Protein AF-A0A7R9DJ87-F1 (afdb_monomer_lite)

Secondary structure (DSSP, 8-state):
--SB--STTSPPTTSPPPPPSSPPPGGGB--------

Sequence (37 aa):
MGISRDHWHKRRATGGKRKPLRKKRKFELGRPAANTK

Organism: Timema cristinae (NCBI:txid61476)

Radius of gyration: 13.01 Å; chains: 1; bounding box: 26×14×40 Å

InterPro domains:
  IPR001047 Small ribosomal subunit protein eS8 [PTHR10394] (1-37)
  IPR018283 Small ribosomal subunit protein eS8, conserved site [PS01193] (11-30)
  IPR022309 Ribosomal protein eS8/ribosomal biogenesis NSA2 [PF01201] (5-37)

pLDDT: mean 88.92, std 5.75, range [62.5, 96.06]

Structure (mmCIF, N/CA/C/O backbone):
data_AF-A0A7R9DJ87-F1
#
_entry.id   AF-A0A7R9DJ87-F1
#
loop_
_atom_site.group_PDB
_atom_site.id
_atom_site.type_symbol
_atom_site.label_atom_id
_atom_site.label_alt_id
_atom_site.label_comp_id
_atom_site.label_asym_id
_atom_site.label_entity_id
_atom_site.label_se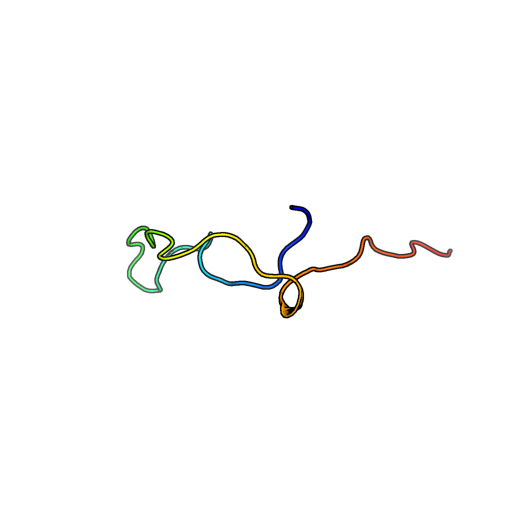q_id
_atom_site.pdbx_PDB_ins_code
_atom_site.Cartn_x
_atom_site.Cartn_y
_atom_site.Cartn_z
_atom_site.occupancy
_atom_site.B_iso_or_equiv
_atom_site.auth_seq_id
_atom_site.auth_comp_id
_atom_site.auth_asym_id
_atom_site.auth_atom_id
_atom_site.pdbx_PDB_model_num
ATOM 1 N N . MET A 1 1 ? 10.824 5.156 1.068 1.00 62.50 1 MET A N 1
ATOM 2 C CA . MET A 1 1 ? 9.382 5.464 1.128 1.00 62.50 1 MET A CA 1
ATOM 3 C C . MET A 1 1 ? 8.853 5.419 -0.295 1.00 62.50 1 MET A C 1
ATOM 5 O O . MET A 1 1 ? 9.494 6.003 -1.150 1.00 62.50 1 MET A O 1
ATOM 9 N N . GLY A 1 2 ? 7.767 4.690 -0.548 1.00 79.00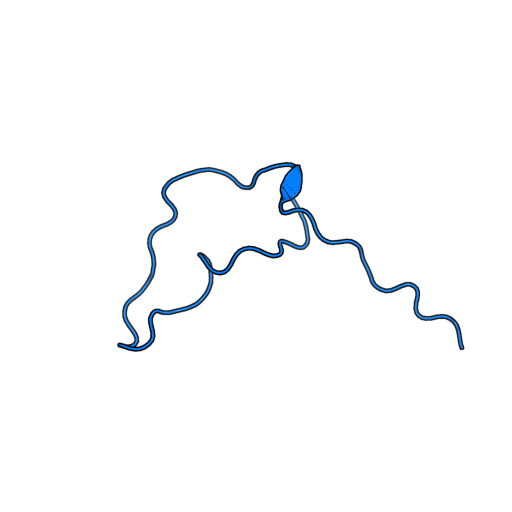 2 GLY A N 1
ATOM 10 C CA . GLY A 1 2 ? 7.196 4.445 -1.878 1.00 79.00 2 GLY A CA 1
ATOM 11 C C . GLY A 1 2 ? 6.026 3.460 -1.772 1.00 79.00 2 GLY A C 1
ATOM 12 O O . GLY A 1 2 ? 5.497 3.262 -0.664 1.00 79.00 2 GLY A O 1
ATOM 13 N N . ILE A 1 3 ? 5.657 2.826 -2.891 1.00 87.69 3 ILE A N 1
ATOM 14 C CA . ILE A 1 3 ? 4.717 1.695 -2.912 1.00 87.69 3 ILE A CA 1
ATOM 15 C C . ILE A 1 3 ? 5.261 0.615 -1.973 1.00 87.69 3 ILE A C 1
ATOM 17 O O . ILE A 1 3 ? 6.452 0.309 -1.986 1.00 87.69 3 ILE A O 1
ATOM 21 N N . SER A 1 4 ? 4.403 0.093 -1.108 1.00 86.62 4 SER A N 1
ATOM 22 C CA . SER A 1 4 ? 4.779 -0.858 -0.066 1.00 86.62 4 SER A CA 1
ATOM 23 C C . SER A 1 4 ? 3.836 -2.045 -0.135 1.00 86.62 4 SER A C 1
ATOM 25 O O . SER A 1 4 ? 2.641 -1.859 -0.351 1.00 86.62 4 SER A O 1
ATOM 27 N N . ARG A 1 5 ? 4.380 -3.253 0.002 1.00 88.88 5 ARG A N 1
ATOM 28 C CA . ARG A 1 5 ? 3.632 -4.520 -0.067 1.00 88.88 5 ARG A CA 1
ATOM 29 C C . ARG A 1 5 ? 3.090 -4.967 1.293 1.00 88.88 5 ARG A C 1
ATOM 31 O O . ARG A 1 5 ? 2.578 -6.072 1.427 1.00 88.88 5 ARG A O 1
ATOM 38 N N . ASP A 1 6 ? 3.242 -4.138 2.318 1.00 86.12 6 ASP A N 1
ATOM 39 C CA . ASP A 1 6 ? 2.836 -4.451 3.678 1.00 86.12 6 ASP A CA 1
ATOM 40 C C . ASP A 1 6 ? 1.335 -4.208 3.897 1.00 86.12 6 ASP A C 1
ATOM 42 O O . ASP A 1 6 ? 0.735 -3.307 3.326 1.00 86.12 6 ASP A O 1
ATOM 46 N N . HIS A 1 7 ? 0.706 -4.982 4.779 1.00 88.12 7 HIS A N 1
ATOM 47 C CA . HIS A 1 7 ? -0.728 -4.853 5.059 1.00 88.12 7 HIS A CA 1
ATOM 48 C C . HIS A 1 7 ? -1.053 -3.913 6.235 1.00 88.12 7 HIS A C 1
ATOM 50 O O . HIS A 1 7 ? -2.198 -3.870 6.694 1.00 88.12 7 HIS A O 1
ATOM 56 N N . TRP A 1 8 ? -0.059 -3.218 6.806 1.00 88.00 8 TRP A N 1
ATOM 57 C CA . TRP A 1 8 ? -0.241 -2.460 8.054 1.00 88.00 8 TRP A CA 1
ATOM 58 C C . TRP A 1 8 ? -1.075 -1.206 7.860 1.00 88.00 8 TRP A C 1
ATOM 60 O O . TRP A 1 8 ? -1.747 -0.760 8.782 1.00 88.00 8 TRP A O 1
ATOM 70 N N . HIS A 1 9 ? -1.070 -0.660 6.649 1.00 88.25 9 HIS A N 1
ATOM 71 C CA . HIS A 1 9 ? -1.907 0.474 6.285 1.00 88.25 9 HIS A CA 1
ATOM 72 C C . HIS A 1 9 ? -3.368 0.080 5.986 1.00 88.25 9 HIS A C 1
ATOM 74 O O . HIS A 1 9 ? -4.205 0.957 5.773 1.00 88.25 9 HIS A O 1
ATOM 80 N N . LYS A 1 10 ? -3.694 -1.221 5.942 1.00 91.50 10 LYS A N 1
ATOM 81 C CA . LYS A 1 10 ? -5.066 -1.730 5.785 1.00 91.50 10 LYS A CA 1
ATOM 82 C C . LYS A 1 10 ? -5.725 -1.954 7.155 1.00 91.50 10 LYS A C 1
ATOM 84 O O . LYS A 1 10 ? -5.056 -2.016 8.188 1.00 91.50 10 LYS A O 1
ATOM 89 N N . ARG A 1 11 ? -7.057 -2.071 7.177 1.00 93.75 11 ARG A N 1
ATOM 90 C CA . ARG A 1 11 ? -7.822 -2.383 8.400 1.00 93.75 11 ARG A CA 1
ATOM 91 C C . ARG A 1 11 ? -7.710 -3.869 8.763 1.00 93.75 11 ARG A C 1
ATOM 93 O O . ARG A 1 11 ? -7.343 -4.701 7.937 1.00 93.75 11 ARG A O 1
ATOM 100 N N . ARG A 1 12 ? -7.997 -4.200 10.026 1.00 93.38 12 ARG A N 1
ATOM 101 C CA . ARG A 1 12 ? -8.212 -5.594 10.461 1.00 93.38 12 ARG A CA 1
ATOM 102 C C . ARG A 1 12 ? -9.516 -6.131 9.858 1.00 93.38 12 ARG A C 1
ATOM 104 O O . ARG A 1 12 ? -10.370 -5.338 9.476 1.00 93.38 12 ARG A O 1
ATOM 111 N N . ALA A 1 13 ? -9.688 -7.454 9.849 1.00 93.69 13 ALA A N 1
ATOM 112 C CA . ALA A 1 13 ? -10.958 -8.080 9.465 1.00 93.69 13 ALA A CA 1
ATOM 113 C C . ALA A 1 13 ? -12.132 -7.564 10.320 1.00 93.69 13 ALA A C 1
ATOM 115 O O . ALA A 1 13 ? -13.221 -7.343 9.816 1.00 93.69 13 ALA A O 1
ATOM 116 N N . THR A 1 14 ? -11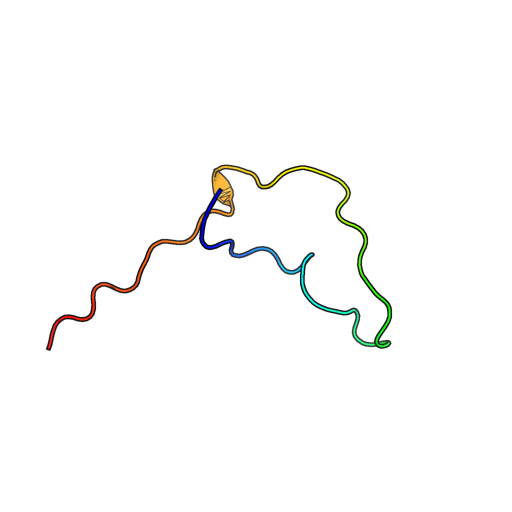.866 -7.242 11.589 1.00 96.06 14 THR A N 1
ATOM 117 C CA . THR A 1 14 ? -12.820 -6.623 12.521 1.00 96.06 14 THR A CA 1
ATOM 118 C C . THR A 1 14 ? -13.033 -5.114 12.305 1.00 96.06 14 THR A C 1
ATOM 120 O O . THR A 1 14 ? -13.640 -4.452 13.136 1.00 96.06 14 THR A O 1
ATOM 123 N N . GLY A 1 15 ? -12.467 -4.512 11.253 1.00 94.88 15 GLY A N 1
ATOM 124 C CA . GLY A 1 15 ? -12.610 -3.082 10.934 1.00 94.88 15 GLY A CA 1
ATOM 125 C C . GLY A 1 15 ? -11.733 -2.121 11.753 1.00 94.88 15 GLY A C 1
ATOM 126 O O . GLY A 1 15 ? -11.598 -0.945 11.392 1.00 94.88 15 GLY A O 1
ATOM 127 N N . GLY A 1 16 ? -11.075 -2.608 12.810 1.00 95.88 16 GLY A N 1
ATOM 128 C CA . GLY A 1 16 ? -10.173 -1.817 13.649 1.00 95.88 16 GLY A CA 1
ATOM 129 C C . GLY A 1 16 ? -8.928 -1.306 12.906 1.00 95.88 16 GLY A C 1
ATOM 130 O O . GLY A 1 16 ? -8.339 -2.006 12.071 1.00 95.88 16 GLY A O 1
ATOM 131 N N . LYS A 1 17 ? -8.496 -0.079 13.235 1.00 92.75 17 LYS A N 1
ATOM 132 C CA . LYS A 1 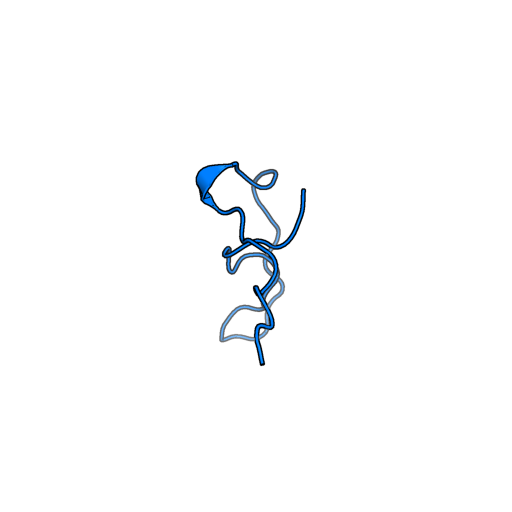17 ? -7.278 0.540 12.684 1.00 92.75 17 LYS A CA 1
ATOM 133 C C . LYS A 1 17 ? -6.028 -0.195 13.184 1.00 92.75 17 LYS A C 1
ATOM 135 O O . LYS A 1 17 ? -5.872 -0.428 14.380 1.00 92.75 17 LYS A O 1
ATOM 140 N N . ARG A 1 18 ? -5.104 -0.521 12.275 1.00 92.19 18 ARG A N 1
ATOM 141 C CA . ARG A 1 18 ? -3.779 -1.060 12.618 1.00 92.19 18 ARG A CA 1
ATOM 142 C C . ARG A 1 18 ? -2.812 0.103 12.854 1.00 92.19 18 ARG A C 1
ATOM 144 O O . ARG A 1 18 ? -2.600 0.918 11.961 1.00 92.19 18 ARG A O 1
ATOM 151 N N . LYS A 1 19 ? -2.246 0.209 14.062 1.00 90.56 19 LYS A N 1
ATOM 152 C CA . LYS A 1 19 ? -1.153 1.152 14.345 1.00 90.56 19 LYS A CA 1
ATOM 153 C C . LYS A 1 19 ? 0.166 0.534 13.854 1.00 90.56 19 LYS A C 1
ATOM 155 O O . LYS A 1 19 ? 0.466 -0.587 14.266 1.00 90.56 19 LYS A O 1
ATOM 160 N N . PRO A 1 20 ? 0.934 1.202 12.975 1.00 87.25 20 PRO A N 1
ATOM 161 C CA . PRO A 1 20 ? 2.234 0.698 12.545 1.00 87.25 20 PRO A CA 1
ATOM 162 C C . PRO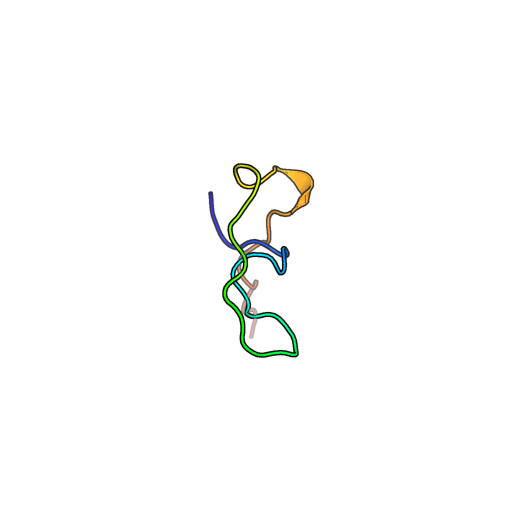 A 1 20 ? 3.215 0.654 13.720 1.00 87.25 20 PRO A C 1
ATOM 164 O O . PRO A 1 20 ? 3.333 1.627 14.459 1.00 87.25 20 PRO A O 1
ATOM 167 N N . LEU A 1 21 ? 3.939 -0.456 13.866 1.00 87.69 21 LEU A N 1
ATOM 168 C CA . LEU A 1 21 ? 4.957 -0.630 14.913 1.00 87.69 21 LEU A CA 1
ATOM 169 C C . LEU A 1 21 ? 6.325 -0.053 14.514 1.00 87.69 21 LEU A C 1
ATOM 171 O O . LEU A 1 21 ? 7.176 0.197 15.360 1.00 87.69 21 LEU A O 1
ATOM 175 N N . ARG A 1 22 ? 6.571 0.110 13.210 1.00 88.31 22 ARG A N 1
ATOM 176 C CA . ARG A 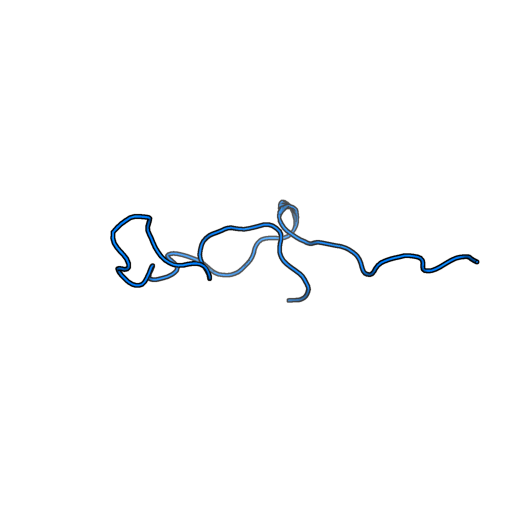1 22 ? 7.879 0.470 12.649 1.00 88.31 22 ARG A CA 1
ATOM 177 C C . ARG A 1 22 ? 7.740 1.263 11.352 1.00 88.31 22 ARG A C 1
ATOM 179 O O . ARG A 1 22 ? 6.690 1.248 10.712 1.00 88.31 22 ARG A O 1
ATOM 186 N N . LYS A 1 23 ? 8.832 1.908 10.933 1.00 87.94 23 LYS A N 1
ATOM 187 C CA . LYS A 1 23 ? 8.955 2.521 9.599 1.00 87.94 23 LYS A CA 1
ATOM 188 C C . LYS A 1 23 ? 9.032 1.441 8.505 1.00 87.94 23 LYS A C 1
ATOM 190 O O . LYS A 1 23 ? 9.477 0.321 8.768 1.00 87.94 23 LYS A O 1
ATOM 195 N N . LYS A 1 24 ? 8.637 1.798 7.275 1.00 87.56 24 LYS A N 1
ATOM 196 C CA . LYS A 1 24 ? 8.694 0.921 6.087 1.00 87.56 24 LYS A CA 1
ATOM 197 C C . LYS A 1 24 ? 10.114 0.392 5.850 1.00 87.56 24 LYS A C 1
ATOM 199 O O . LYS A 1 24 ? 11.076 1.158 5.939 1.00 87.56 24 LYS A O 1
ATOM 204 N N . ARG A 1 25 ? 10.248 -0.898 5.526 1.00 88.94 25 ARG A N 1
ATOM 205 C CA . ARG A 1 25 ? 11.547 -1.564 5.323 1.00 88.94 25 ARG A CA 1
ATOM 206 C C . ARG A 1 25 ? 11.857 -1.776 3.841 1.00 88.94 25 ARG A C 1
ATOM 208 O O . ARG A 1 25 ? 10.958 -1.820 3.010 1.00 88.94 25 ARG A O 1
ATOM 215 N N . LYS A 1 26 ? 13.146 -1.910 3.503 1.00 88.88 26 LYS A N 1
ATOM 216 C CA . LYS A 1 26 ? 13.605 -2.058 2.109 1.00 88.88 26 LYS A CA 1
ATOM 217 C C . LYS A 1 26 ? 13.048 -3.311 1.421 1.00 88.88 26 LYS A C 1
ATOM 219 O O . LYS A 1 26 ? 12.699 -3.231 0.252 1.00 88.88 26 LYS A O 1
ATOM 224 N N . PHE A 1 27 ? 12.892 -4.417 2.147 1.00 88.31 27 PHE A N 1
ATOM 225 C CA . PHE A 1 27 ? 12.374 -5.676 1.596 1.00 88.31 27 PHE A CA 1
ATOM 226 C C . PHE A 1 27 ? 10.871 -5.634 1.241 1.00 88.31 27 PHE A C 1
ATOM 228 O O . PHE A 1 27 ? 10.406 -6.413 0.411 1.00 88.31 27 PHE A O 1
ATOM 235 N N . GLU A 1 28 ? 10.098 -4.704 1.812 1.00 88.31 28 GLU A N 1
ATOM 236 C CA . GLU A 1 28 ? 8.661 -4.530 1.528 1.00 88.31 28 GLU A CA 1
ATOM 237 C C . GLU A 1 28 ? 8.399 -3.573 0.352 1.00 88.31 28 GLU A C 1
ATOM 239 O O . GLU A 1 28 ? 7.246 -3.397 -0.044 1.00 88.31 28 GLU A O 1
ATOM 244 N N . LEU A 1 29 ? 9.434 -2.951 -0.224 1.00 90.06 29 LEU A N 1
ATOM 245 C CA . LEU A 1 29 ? 9.262 -1.975 -1.299 1.00 90.06 29 LEU A CA 1
ATOM 246 C C . LEU A 1 29 ? 8.690 -2.626 -2.564 1.00 90.06 29 LEU A C 1
ATOM 248 O O . LEU A 1 29 ? 9.181 -3.647 -3.043 1.00 90.06 29 LEU A O 1
ATOM 252 N N . GLY A 1 30 ? 7.637 -2.009 -3.094 1.00 89.25 30 GLY A N 1
ATOM 253 C CA . GLY A 1 30 ? 7.100 -2.288 -4.418 1.00 89.25 30 GLY A CA 1
ATOM 254 C C . GLY A 1 30 ? 7.807 -1.466 -5.495 1.00 89.25 30 GLY A C 1
ATOM 255 O O . GLY A 1 30 ? 8.567 -0.539 -5.204 1.00 89.25 30 GLY A O 1
ATOM 256 N N . ARG A 1 31 ? 7.524 -1.802 -6.752 1.00 89.75 31 ARG A N 1
ATOM 257 C CA . ARG A 1 31 ? 7.993 -1.082 -7.941 1.00 89.75 31 ARG A CA 1
ATOM 258 C C . ARG A 1 31 ? 6.777 -0.545 -8.706 1.00 89.75 31 ARG A C 1
ATOM 260 O O . ARG A 1 31 ? 5.716 -1.164 -8.618 1.00 89.75 31 ARG A O 1
ATOM 267 N N . PRO A 1 32 ? 6.893 0.592 -9.409 1.00 92.31 32 PRO A N 1
ATOM 268 C CA . PRO A 1 32 ? 5.848 1.022 -10.333 1.00 92.31 32 PRO A CA 1
ATOM 269 C C . PRO A 1 32 ? 5.651 -0.029 -11.435 1.00 92.31 32 PRO A C 1
ATOM 271 O O . PRO A 1 32 ? 6.584 -0.762 -11.772 1.00 92.31 32 PRO A O 1
ATOM 274 N N . ALA A 1 33 ? 4.434 -0.112 -11.972 1.00 92.38 33 ALA A N 1
ATOM 275 C CA . ALA A 1 33 ? 4.135 -0.987 -13.101 1.00 92.38 33 ALA A CA 1
ATOM 276 C C . ALA A 1 33 ? 4.899 -0.532 -14.358 1.00 92.38 33 ALA A C 1
ATOM 278 O O . ALA A 1 33 ? 5.103 0.665 -14.556 1.00 92.38 33 ALA A O 1
ATOM 279 N N . ALA A 1 34 ? 5.313 -1.485 -15.199 1.00 92.19 34 ALA A N 1
ATOM 280 C CA . ALA A 1 34 ? 6.067 -1.198 -16.422 1.00 92.19 34 ALA A CA 1
ATOM 281 C C . ALA A 1 34 ? 5.202 -0.586 -17.542 1.00 92.19 34 ALA A C 1
ATOM 283 O O . ALA A 1 34 ? 5.728 0.154 -18.363 1.00 92.19 34 ALA A O 1
ATOM 284 N N . ASN A 1 35 ? 3.887 -0.855 -17.550 1.00 92.50 35 ASN A N 1
ATOM 285 C CA . ASN A 1 35 ? 2.902 -0.293 -18.490 1.00 92.50 35 ASN A CA 1
ATOM 286 C C . ASN A 1 35 ? 3.304 -0.365 -19.981 1.00 92.50 35 ASN A C 1
ATOM 288 O O . ASN A 1 35 ? 2.974 0.532 -20.756 1.00 92.50 35 ASN A O 1
ATOM 292 N N . THR A 1 36 ? 4.017 -1.415 -20.392 1.00 90.31 36 THR A N 1
ATOM 293 C CA . THR A 1 36 ? 4.294 -1.693 -21.809 1.00 90.31 36 THR A CA 1
ATOM 294 C C . THR A 1 36 ? 2.992 -2.075 -22.517 1.00 90.31 36 THR A C 1
ATOM 296 O O . THR A 1 36 ? 2.236 -2.881 -21.972 1.00 90.31 36 THR A O 1
ATOM 299 N N . LYS A 1 37 ? 2.725 -1.472 -23.683 1.00 78.12 37 LYS A N 1
ATOM 300 C CA . LYS A 1 37 ? 1.569 -1.786 -24.539 1.00 78.12 37 LYS A CA 1
ATOM 301 C C . LYS A 1 37 ? 1.846 -2.995 -25.418 1.00 78.12 37 LYS A C 1
ATOM 303 O O . LYS A 1 37 ? 2.996 -3.086 -25.898 1.00 78.12 37 LYS A O 1
#

Foldseek 3Di:
DADFQDCQCPADPVRHHRDDPDDGDPVRDDDDDPPDD